Protein AF-A0A6N9R769-F1 (afdb_monomer_lite)

Radius of gyration: 27.47 Å; chains: 1; bounding box: 63×62×50 Å

Secondary structure (DSSP, 8-state):
------SHHHHHHHHHHHHHHHHHGGG----S-------------------EEEEEEEEEEETTTTEEEEEEEEEETTS-EEE--SGGGGGPPTT-EEE-

pLDDT: mean 70.73, std 16.98, range [41.31, 95.69]

Sequence (100 aa):
MIYAPTYAALRKMIVPVLAVLLAGLAIAPADAHNVVEAAGAVVSIAPVESTAGTVEELIVENRVTGTTTRHVGLRFADGSGVALRGADVGSLPSGAQVRV

Foldseek 3Di:
DDDDDDDPVVVVVVVVVVVVVVVVVVPPPPPPDPPPPPPDDPPPPDPPPFFKWFKAKDWDQDPVVRDIDIWIWTQGPVRDIDTDDDPCRVVDDHGDIDTD

Structure (mmCIF, N/CA/C/O backbone):
data_AF-A0A6N9R769-F1
#
_entry.id   AF-A0A6N9R769-F1
#
loop_
_atom_site.group_PDB
_atom_site.id
_atom_site.type_symbol
_atom_site.label_atom_id
_atom_site.label_alt_id
_atom_site.label_comp_id
_atom_site.label_asym_id
_atom_site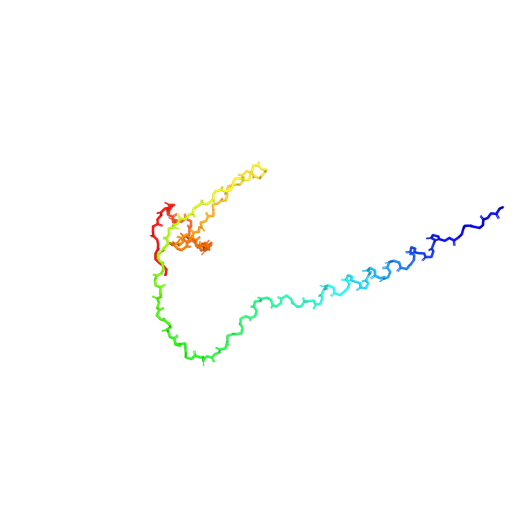.label_entity_id
_atom_site.label_seq_id
_atom_site.pdbx_PDB_ins_code
_atom_site.Cartn_x
_atom_site.Cartn_y
_atom_site.Cartn_z
_atom_site.occupancy
_atom_site.B_iso_or_equiv
_atom_site.auth_seq_id
_atom_site.auth_comp_id
_atom_site.auth_asym_id
_atom_site.auth_atom_id
_atom_site.pdbx_PDB_model_num
ATOM 1 N N . MET A 1 1 ? -46.413 52.492 12.730 1.00 41.31 1 MET A N 1
ATOM 2 C CA . MET A 1 1 ? -46.737 51.054 12.852 1.00 41.31 1 MET A CA 1
ATOM 3 C C . MET A 1 1 ? -46.441 50.420 11.497 1.00 41.31 1 MET A C 1
ATOM 5 O O . MET A 1 1 ? -47.251 50.546 10.592 1.00 41.31 1 MET A O 1
ATOM 9 N N . ILE A 1 2 ? -45.213 49.928 11.297 1.00 48.78 2 ILE A N 1
ATOM 10 C CA . ILE A 1 2 ? -44.701 49.484 9.987 1.00 48.78 2 ILE A CA 1
ATOM 11 C C . ILE A 1 2 ? -44.711 47.951 9.946 1.00 48.78 2 ILE A C 1
ATOM 13 O O . ILE A 1 2 ? -44.297 47.292 10.895 1.00 48.78 2 ILE A O 1
ATOM 17 N N . TYR A 1 3 ? -45.262 47.442 8.846 1.00 50.62 3 TYR A N 1
ATOM 18 C CA . TYR A 1 3 ? -45.517 46.052 8.471 1.00 50.62 3 TYR A CA 1
ATOM 19 C C . TYR A 1 3 ? -44.275 45.148 8.568 1.00 50.62 3 TYR A C 1
ATOM 21 O O . TYR A 1 3 ? -43.234 45.471 8.002 1.00 50.62 3 TYR A O 1
ATOM 29 N N . ALA A 1 4 ? -44.420 43.967 9.174 1.00 54.69 4 ALA A N 1
ATOM 30 C CA . ALA A 1 4 ? -43.466 42.867 9.035 1.00 54.69 4 ALA A CA 1
ATOM 31 C C . ALA A 1 4 ? -44.197 41.548 8.724 1.00 54.69 4 ALA A C 1
ATOM 33 O O . ALA A 1 4 ? -44.656 40.870 9.643 1.00 54.69 4 ALA A O 1
ATOM 34 N N . PRO A 1 5 ? -44.297 41.150 7.442 1.00 56.25 5 PRO A N 1
ATOM 35 C CA . PRO A 1 5 ? -44.605 39.770 7.102 1.00 56.25 5 PRO A CA 1
ATOM 36 C C . PRO A 1 5 ? -43.661 39.263 6.001 1.00 56.25 5 PRO A C 1
ATOM 38 O O . PRO A 1 5 ? -44.046 39.184 4.840 1.00 56.25 5 PRO A O 1
ATOM 41 N N . THR A 1 6 ? -42.414 38.914 6.333 1.00 56.91 6 THR A N 1
ATOM 42 C CA . THR A 1 6 ? -41.435 38.505 5.295 1.00 56.91 6 THR A CA 1
ATOM 43 C C . THR A 1 6 ? -40.512 37.345 5.673 1.00 56.91 6 THR A C 1
ATOM 45 O O . THR A 1 6 ? -39.514 37.122 5.002 1.00 56.91 6 THR A O 1
ATOM 48 N N . TYR A 1 7 ? -40.847 36.532 6.682 1.00 53.19 7 TYR A N 1
ATOM 49 C CA . TYR A 1 7 ? -40.030 35.349 7.031 1.00 53.19 7 TYR A CA 1
ATOM 50 C C . TYR A 1 7 ? -40.733 33.998 6.825 1.00 53.19 7 TYR A C 1
ATOM 52 O O . TYR A 1 7 ? -40.075 32.969 6.682 1.00 53.19 7 TYR A O 1
ATOM 60 N N . ALA A 1 8 ? -42.067 33.975 6.742 1.00 49.31 8 ALA A N 1
ATOM 61 C CA . ALA A 1 8 ? -42.825 32.728 6.594 1.00 49.31 8 ALA A CA 1
ATOM 62 C C . ALA A 1 8 ? -42.821 32.170 5.157 1.00 49.31 8 ALA A C 1
ATOM 64 O O . ALA A 1 8 ? -42.909 30.956 4.970 1.00 49.31 8 ALA A O 1
ATOM 65 N N . ALA A 1 9 ? -42.703 33.037 4.146 1.00 50.84 9 ALA A N 1
ATOM 66 C CA . ALA A 1 9 ? -42.690 32.634 2.739 1.00 50.84 9 ALA A CA 1
ATOM 67 C C . ALA A 1 9 ? -41.326 32.063 2.307 1.00 50.84 9 ALA A C 1
ATOM 69 O O . ALA A 1 9 ? -41.276 31.059 1.601 1.00 50.84 9 ALA A O 1
ATOM 70 N N . LEU A 1 10 ? -40.222 32.631 2.809 1.00 47.94 10 LEU A N 1
ATOM 71 C CA . LEU A 1 10 ? -38.861 32.225 2.440 1.00 47.94 10 LEU A CA 1
ATOM 72 C C . LEU A 1 10 ? -38.523 30.802 2.931 1.00 47.94 10 LEU A C 1
ATOM 74 O O . LEU A 1 10 ? -37.914 30.015 2.212 1.00 47.94 10 LEU A O 1
ATOM 78 N N . ARG A 1 11 ? -39.003 30.418 4.124 1.00 48.81 11 ARG A N 1
ATOM 79 C CA . ARG A 1 11 ? -38.791 29.079 4.709 1.00 48.81 11 ARG A CA 1
ATOM 80 C C . ARG A 1 11 ? -39.540 27.966 3.965 1.00 48.81 11 ARG A C 1
ATOM 82 O O . ARG A 1 11 ? -39.068 26.833 3.934 1.00 48.81 11 ARG A O 1
ATOM 89 N N . LYS A 1 12 ? -40.688 28.277 3.353 1.00 53.72 12 LYS A N 1
ATOM 90 C CA . LYS A 1 12 ? -41.507 27.302 2.610 1.00 53.72 12 LYS A CA 1
ATOM 91 C C . LYS A 1 12 ? -40.946 26.972 1.221 1.00 53.72 12 LYS A C 1
ATOM 93 O O . LYS A 1 12 ? -41.289 25.927 0.682 1.00 53.72 12 LYS A O 1
ATOM 98 N N . MET A 1 13 ? -40.062 27.812 0.675 1.00 54.62 13 MET A N 1
ATOM 99 C CA . MET A 1 13 ? -39.424 27.591 -0.633 1.00 54.62 13 MET A CA 1
ATOM 100 C C . MET 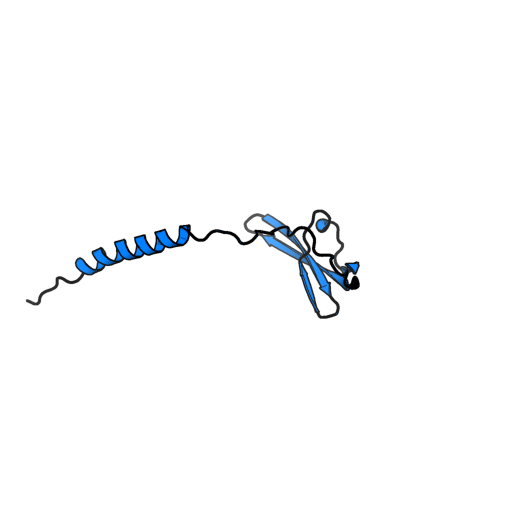A 1 13 ? -38.089 26.839 -0.567 1.00 54.62 13 MET A C 1
ATOM 102 O O . MET A 1 13 ? -37.699 26.223 -1.552 1.00 54.62 13 MET A O 1
ATOM 106 N N . ILE A 1 14 ? -37.397 26.846 0.576 1.00 57.62 14 ILE A N 1
ATOM 107 C CA . ILE A 1 14 ? -36.073 26.208 0.713 1.00 57.62 14 ILE A CA 1
ATOM 108 C C . ILE A 1 14 ? -36.186 24.676 0.802 1.00 57.62 14 ILE A C 1
ATOM 110 O O . ILE A 1 14 ? -35.348 23.952 0.268 1.00 57.62 14 ILE A O 1
ATOM 114 N N . VAL A 1 15 ? -37.252 24.173 1.431 1.00 59.06 15 VAL A N 1
ATOM 115 C CA . VAL A 1 15 ? -37.479 22.734 1.641 1.00 59.06 15 VAL A CA 1
ATOM 116 C C . VAL A 1 15 ? -37.652 21.939 0.333 1.00 59.06 15 VAL A C 1
ATOM 118 O O . VAL A 1 15 ? -36.979 20.917 0.195 1.00 59.06 15 VAL A O 1
ATOM 121 N N . PRO A 1 16 ? -38.475 22.359 -0.653 1.00 57.88 16 PRO A N 1
ATOM 122 C CA . PRO A 1 16 ? -38.622 21.583 -1.886 1.00 57.88 16 PRO A CA 1
ATOM 123 C C . PRO A 1 16 ? -37.359 21.608 -2.758 1.00 57.88 16 PRO A C 1
ATOM 125 O O . PRO A 1 16 ? -37.044 20.604 -3.389 1.00 57.88 16 PRO A O 1
ATOM 128 N N . VAL A 1 17 ? -36.600 22.711 -2.762 1.00 62.66 17 VAL A N 1
ATOM 129 C CA . VAL A 1 17 ? -35.362 22.828 -3.555 1.00 62.66 17 VAL A CA 1
ATOM 130 C C . VAL A 1 17 ? -34.284 21.877 -3.034 1.00 62.66 17 VAL A C 1
ATOM 132 O O . VAL A 1 17 ? -33.626 21.198 -3.819 1.00 62.66 17 VAL A O 1
ATOM 135 N N . LEU A 1 18 ? -34.147 21.766 -1.710 1.00 65.12 18 LEU A N 1
ATOM 136 C CA . LEU A 1 18 ? -33.206 20.831 -1.095 1.00 65.12 18 LEU A CA 1
ATOM 137 C C . LEU A 1 18 ? -33.606 19.366 -1.350 1.00 65.12 18 LEU A C 1
ATOM 139 O O . LEU A 1 18 ? -32.743 18.536 -1.624 1.00 65.12 18 LEU A O 1
ATOM 143 N N . ALA A 1 19 ? -34.906 19.052 -1.321 1.00 61.22 19 ALA A N 1
ATOM 144 C CA . ALA A 1 19 ? -35.404 17.703 -1.598 1.00 61.22 19 ALA A CA 1
ATOM 145 C C . ALA A 1 19 ? -35.140 17.259 -3.050 1.00 61.22 19 ALA A C 1
ATOM 147 O O . ALA A 1 19 ? -34.753 16.114 -3.280 1.00 61.22 19 ALA A O 1
ATOM 148 N N . VAL A 1 20 ? -35.283 18.169 -4.020 1.00 64.06 20 VAL A N 1
ATOM 149 C CA . VAL A 1 20 ? -34.965 17.895 -5.434 1.00 64.06 20 VAL A CA 1
ATOM 150 C C . VAL A 1 20 ? -33.460 17.687 -5.635 1.00 64.06 20 VAL A C 1
ATOM 152 O O . VAL A 1 20 ? -33.064 16.794 -6.381 1.00 64.06 20 VAL A O 1
ATOM 155 N N . LEU A 1 21 ? -32.615 18.449 -4.934 1.00 62.28 21 LEU A N 1
ATOM 156 C CA . LEU A 1 21 ? -31.160 18.304 -5.029 1.00 62.28 21 LEU A CA 1
ATOM 157 C C . LEU A 1 21 ? -30.667 16.965 -4.444 1.00 62.28 21 LEU A C 1
ATOM 159 O O . LEU A 1 21 ? -29.802 16.324 -5.038 1.00 62.28 21 LEU A O 1
ATOM 163 N N . LEU A 1 22 ? -31.236 16.507 -3.318 1.00 60.50 22 LEU A N 1
ATOM 164 C CA . LEU A 1 22 ? -30.877 15.210 -2.725 1.00 60.50 22 LEU A CA 1
ATOM 165 C C . LEU A 1 22 ? -31.329 14.017 -3.579 1.00 60.50 22 LEU A C 1
ATOM 167 O O . LEU A 1 22 ? -30.618 13.016 -3.638 1.00 60.50 22 LEU A O 1
ATOM 171 N N . ALA A 1 23 ? -32.473 14.113 -4.260 1.00 60.94 23 ALA A N 1
ATOM 172 C CA . ALA A 1 23 ? -32.964 13.030 -5.114 1.00 60.94 23 ALA A CA 1
ATOM 173 C C . ALA A 1 23 ? -32.079 12.797 -6.357 1.00 60.94 23 ALA A C 1
ATOM 175 O O . ALA A 1 23 ? -32.025 11.681 -6.869 1.00 60.94 23 ALA A O 1
ATOM 176 N N . GLY A 1 24 ? -31.352 13.821 -6.822 1.00 58.69 24 GLY A N 1
ATOM 177 C CA . GLY A 1 24 ? -30.458 13.718 -7.981 1.00 58.69 24 GLY A CA 1
ATOM 178 C C . GLY A 1 24 ? -29.129 13.001 -7.709 1.00 58.69 24 GLY A C 1
ATOM 179 O O . GLY A 1 24 ? -28.545 12.442 -8.635 1.00 58.69 24 GLY A O 1
ATOM 180 N N . LEU A 1 25 ? -28.653 12.963 -6.458 1.00 59.16 25 LEU A N 1
ATOM 181 C CA . LEU A 1 25 ? -27.362 12.342 -6.118 1.00 59.16 25 LEU A CA 1
ATOM 182 C C . LEU A 1 25 ? -27.392 10.803 -6.118 1.00 59.16 25 LEU A C 1
ATOM 184 O O . LEU A 1 25 ? -26.335 10.179 -6.142 1.00 59.16 25 LEU A O 1
ATOM 188 N N . ALA A 1 26 ? -28.576 10.185 -6.107 1.00 58.28 26 ALA A N 1
ATOM 189 C CA . ALA A 1 26 ? -28.725 8.729 -6.035 1.00 58.28 26 ALA A CA 1
ATOM 190 C C . ALA A 1 26 ? -28.671 8.018 -7.402 1.00 58.28 26 ALA A C 1
ATOM 192 O O . ALA A 1 26 ? -28.733 6.793 -7.446 1.00 58.28 26 ALA A O 1
ATOM 193 N N . ILE A 1 27 ? -28.580 8.762 -8.513 1.00 59.56 27 ILE A N 1
ATOM 194 C CA . ILE A 1 27 ? -28.682 8.200 -9.874 1.00 59.56 27 ILE A CA 1
ATOM 195 C C . ILE A 1 27 ? -27.314 8.133 -10.571 1.00 59.56 27 ILE A C 1
ATOM 197 O O . ILE A 1 27 ? -27.224 7.645 -11.691 1.00 59.56 27 ILE A O 1
ATOM 201 N N . ALA A 1 28 ? -26.224 8.569 -9.932 1.00 58.56 28 ALA A N 1
ATOM 202 C CA . ALA A 1 28 ? -24.897 8.337 -10.493 1.00 58.56 28 ALA A CA 1
ATOM 203 C C . ALA A 1 28 ? -24.597 6.826 -10.441 1.00 58.56 28 ALA A C 1
ATOM 205 O O . ALA A 1 28 ? -24.464 6.283 -9.339 1.00 58.56 28 ALA A O 1
ATOM 206 N N . PRO A 1 29 ? -24.494 6.121 -11.587 1.00 61.56 29 PRO A N 1
ATOM 207 C CA . PRO A 1 29 ? -24.016 4.754 -11.561 1.00 61.56 29 PRO A CA 1
ATOM 208 C C . PRO A 1 29 ? -22.571 4.814 -11.069 1.00 61.56 29 PRO A C 1
ATOM 210 O O . PRO A 1 29 ? -21.735 5.518 -11.635 1.00 61.56 29 PRO A O 1
ATOM 213 N N . ALA A 1 30 ? -22.284 4.110 -9.978 1.00 56.09 30 ALA A N 1
ATOM 214 C CA . ALA A 1 30 ? -20.936 3.927 -9.460 1.00 56.09 30 ALA A CA 1
ATOM 215 C C . ALA A 1 30 ? -20.149 2.979 -10.384 1.00 56.09 30 ALA A C 1
ATOM 217 O O . ALA A 1 30 ? -19.684 1.929 -9.956 1.00 56.09 30 ALA A O 1
ATOM 218 N N . ASP A 1 31 ? -20.031 3.322 -11.666 1.00 56.47 31 ASP A N 1
ATOM 219 C CA . ASP A 1 31 ? -19.378 2.490 -12.676 1.00 56.47 31 ASP A CA 1
ATOM 220 C C . ASP A 1 31 ? -17.910 2.899 -12.840 1.00 56.47 31 ASP A C 1
ATOM 222 O O . ASP A 1 31 ? -17.432 3.261 -13.910 1.00 56.47 31 ASP A O 1
ATOM 226 N N . ALA A 1 32 ? -17.186 2.908 -11.718 1.00 53.53 32 ALA A N 1
ATOM 227 C CA . ALA A 1 32 ? -15.765 3.251 -11.682 1.00 53.53 32 ALA A CA 1
ATOM 228 C C . ALA A 1 32 ? -14.847 2.062 -12.033 1.00 53.53 32 ALA A C 1
ATOM 230 O O . ALA A 1 32 ? -13.636 2.243 -12.109 1.00 53.53 32 ALA A O 1
ATOM 231 N N . HIS A 1 33 ? -15.390 0.851 -12.224 1.00 47.03 33 HIS A N 1
ATOM 232 C CA . HIS A 1 33 ? -14.586 -0.364 -12.420 1.00 47.03 33 HIS A CA 1
ATOM 233 C C . HIS A 1 33 ? -15.194 -1.353 -13.427 1.00 47.03 33 HIS A C 1
ATOM 235 O O . HIS A 1 33 ? -14.995 -2.560 -13.288 1.00 47.03 33 HIS A O 1
ATOM 241 N N . ASN A 1 34 ? -15.910 -0.880 -14.451 1.00 41.88 34 ASN A N 1
ATOM 242 C CA . ASN A 1 34 ? -16.283 -1.753 -15.564 1.00 41.88 34 ASN A CA 1
ATOM 243 C C . ASN A 1 34 ? -15.054 -1.991 -16.450 1.00 41.88 34 ASN A C 1
ATOM 245 O O . ASN A 1 34 ? -14.815 -1.298 -17.440 1.00 41.88 34 ASN A O 1
ATOM 249 N N . VAL A 1 35 ? -14.221 -2.950 -16.051 1.00 51.47 35 VAL A N 1
ATOM 250 C CA . VAL A 1 35 ? -13.214 -3.526 -16.937 1.00 51.47 35 VAL A CA 1
ATOM 251 C C . VAL A 1 35 ? -13.986 -4.340 -17.967 1.00 51.47 35 VAL A C 1
ATOM 253 O O . VAL A 1 35 ? -14.309 -5.504 -17.755 1.00 51.47 35 VAL A O 1
ATOM 256 N N . VAL A 1 36 ? -14.336 -3.693 -19.077 1.00 50.59 36 VAL A N 1
ATOM 257 C CA . VAL A 1 36 ? -14.750 -4.393 -20.289 1.00 50.59 36 VAL A CA 1
ATOM 258 C C . VAL A 1 36 ? -13.553 -5.242 -20.709 1.00 50.59 36 VAL A C 1
ATOM 260 O O . VAL A 1 36 ? -12.570 -4.715 -21.231 1.00 50.59 36 VAL A O 1
ATOM 263 N N . GLU A 1 37 ? -13.611 -6.550 -20.450 1.00 51.66 37 GLU A N 1
ATOM 264 C CA . GLU A 1 37 ? -12.722 -7.520 -21.087 1.00 51.66 37 GLU A CA 1
ATOM 265 C C . GLU A 1 37 ? -13.016 -7.503 -22.591 1.00 51.66 37 GLU A C 1
ATOM 267 O O . GLU A 1 37 ? -13.850 -8.241 -23.116 1.00 51.66 37 GLU A O 1
ATOM 272 N N . ALA A 1 38 ? -12.344 -6.598 -23.299 1.00 51.22 38 ALA A N 1
ATOM 273 C CA . ALA A 1 38 ? -12.255 -6.645 -24.742 1.00 51.22 38 ALA A CA 1
ATOM 274 C C . ALA A 1 38 ? -11.433 -7.886 -25.106 1.00 51.22 38 ALA A C 1
ATOM 276 O O . ALA A 1 38 ? -10.204 -7.897 -25.018 1.00 51.22 38 ALA A O 1
ATOM 277 N N . ALA A 1 39 ? -12.131 -8.953 -25.485 1.00 53.56 39 ALA A N 1
ATOM 278 C CA . ALA A 1 39 ? -11.516 -10.145 -26.033 1.00 53.56 39 ALA A CA 1
ATOM 279 C C . ALA A 1 39 ? -10.684 -9.782 -27.277 1.00 53.56 39 ALA A C 1
ATOM 281 O O . ALA A 1 39 ? -11.216 -9.319 -28.284 1.00 53.56 39 ALA A O 1
ATOM 282 N N . GLY A 1 40 ? -9.376 -10.043 -27.203 1.00 53.62 40 GLY A N 1
ATOM 283 C CA . GLY A 1 40 ? -8.529 -10.264 -28.373 1.00 53.62 40 GLY A CA 1
ATOM 284 C C . GLY A 1 40 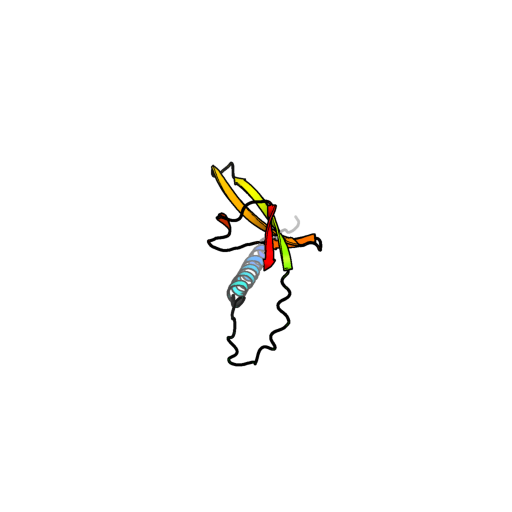? -7.975 -9.024 -29.075 1.00 53.62 40 GLY A C 1
ATOM 285 O O . GLY A 1 40 ? -8.161 -8.875 -30.278 1.00 53.62 40 GLY A O 1
ATOM 286 N N . ALA A 1 41 ? -7.199 -8.195 -28.376 1.00 50.50 41 ALA A N 1
ATOM 287 C CA . ALA A 1 41 ? -6.143 -7.423 -29.029 1.00 50.50 41 ALA A CA 1
ATOM 288 C C . ALA A 1 41 ? -4.807 -8.131 -28.777 1.00 50.50 41 ALA A C 1
ATOM 290 O O . ALA A 1 41 ? -4.453 -8.398 -27.629 1.00 50.50 41 ALA A O 1
ATOM 291 N N . VAL A 1 42 ? -4.073 -8.466 -29.841 1.00 51.22 42 VAL A N 1
ATOM 292 C CA . VAL A 1 42 ? -2.696 -8.964 -29.730 1.00 51.22 42 VAL A CA 1
ATOM 293 C C . VAL A 1 42 ? -1.877 -7.860 -29.071 1.00 51.22 42 VAL A C 1
ATOM 295 O O . VAL A 1 42 ? -1.556 -6.850 -29.696 1.00 51.22 42 VAL A O 1
ATOM 298 N N . VAL A 1 43 ? -1.597 -8.029 -27.780 1.00 51.34 43 VAL A N 1
ATOM 299 C CA . VAL A 1 43 ? -0.755 -7.114 -27.019 1.00 51.34 43 VAL A CA 1
ATOM 300 C C . VAL A 1 43 ? 0.651 -7.261 -27.578 1.00 51.34 43 VAL A C 1
ATOM 302 O O . VAL A 1 43 ? 1.309 -8.281 -27.381 1.00 51.34 43 VAL A O 1
ATOM 305 N N . SER A 1 44 ? 1.103 -6.245 -28.312 1.00 51.47 44 SER A N 1
ATOM 306 C CA . SER A 1 44 ? 2.527 -6.025 -28.530 1.00 51.47 44 SER A CA 1
ATOM 307 C C . SER A 1 44 ? 3.167 -5.978 -27.150 1.00 51.47 44 SER A C 1
ATOM 309 O O . SER A 1 44 ? 2.942 -5.027 -26.402 1.00 51.47 44 SER A O 1
ATOM 311 N N . ILE A 1 45 ? 3.894 -7.034 -26.791 1.00 53.16 45 ILE A N 1
ATOM 312 C CA . ILE A 1 45 ? 4.603 -7.121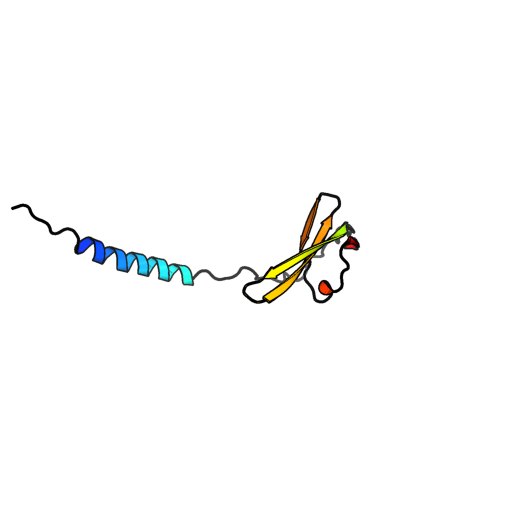 -25.521 1.00 53.16 45 ILE A CA 1
ATOM 313 C C . ILE A 1 45 ? 5.700 -6.064 -25.612 1.00 53.16 45 ILE A C 1
ATOM 315 O O . ILE A 1 45 ? 6.729 -6.272 -26.256 1.00 53.16 45 ILE A O 1
ATOM 319 N N . ALA A 1 46 ? 5.428 -4.882 -25.059 1.00 56.38 46 ALA A N 1
ATOM 320 C CA . ALA A 1 46 ? 6.455 -3.882 -24.842 1.00 56.38 46 ALA A CA 1
ATOM 321 C C . ALA A 1 46 ? 7.602 -4.550 -24.063 1.00 56.38 46 ALA A C 1
ATOM 323 O O . ALA A 1 46 ? 7.337 -5.468 -23.276 1.00 56.38 46 ALA A O 1
ATOM 324 N N . PRO A 1 47 ? 8.863 -4.146 -24.284 1.00 49.88 47 PRO A N 1
ATOM 325 C CA . PRO A 1 47 ? 9.970 -4.638 -23.479 1.00 49.88 47 PRO A CA 1
ATOM 326 C C . PRO A 1 47 ? 9.588 -4.544 -22.001 1.00 49.88 47 PRO A C 1
ATOM 328 O O . PRO A 1 47 ? 9.136 -3.493 -21.551 1.00 49.88 47 PRO A O 1
ATOM 331 N N . VAL A 1 48 ? 9.705 -5.654 -21.269 1.00 53.44 48 VAL A N 1
ATOM 332 C CA . VAL A 1 48 ? 9.502 -5.653 -19.820 1.00 53.44 48 VAL A CA 1
ATOM 333 C C . VAL A 1 48 ? 10.639 -4.822 -19.238 1.00 53.44 48 VAL A C 1
ATOM 335 O O . VAL A 1 48 ? 11.760 -5.306 -19.070 1.00 53.44 48 VAL A O 1
ATOM 338 N N . GLU A 1 49 ? 10.377 -3.537 -19.023 1.00 56.62 49 GLU A N 1
ATOM 339 C CA . GLU A 1 49 ? 11.296 -2.631 -18.352 1.00 56.62 49 GLU A CA 1
ATOM 340 C C . GLU A 1 49 ? 11.334 -3.022 -16.877 1.00 56.62 49 GLU A C 1
ATOM 342 O O . GLU A 1 49 ? 10.558 -2.535 -16.060 1.00 56.62 49 GLU A O 1
ATOM 347 N N . SER A 1 50 ? 12.233 -3.957 -16.556 1.00 59.88 50 SER A N 1
ATOM 348 C CA . SER A 1 50 ? 12.537 -4.340 -15.180 1.00 59.88 50 SER A CA 1
ATOM 349 C C . SER A 1 50 ? 12.979 -3.091 -14.427 1.00 59.88 50 SER A C 1
ATOM 351 O O . SER A 1 50 ? 14.127 -2.653 -14.563 1.00 59.88 50 SER A O 1
ATOM 353 N N . TH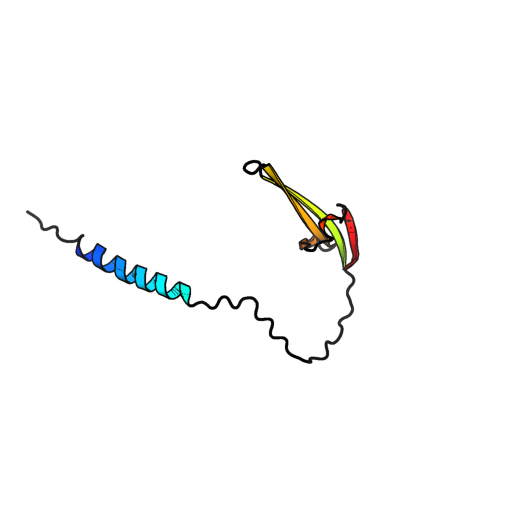R A 1 51 ? 12.100 -2.549 -13.596 1.00 67.06 51 THR A N 1
ATOM 354 C CA . THR A 1 51 ? 12.393 -1.337 -12.838 1.00 67.06 51 THR A CA 1
ATOM 355 C C . THR A 1 51 ? 12.861 -1.744 -11.450 1.00 67.06 51 THR A C 1
ATOM 357 O O . THR A 1 51 ? 12.162 -2.423 -10.698 1.00 67.06 51 THR A O 1
ATOM 360 N N . ALA A 1 52 ? 14.096 -1.370 -11.114 1.00 78.62 52 ALA A N 1
ATOM 361 C CA . ALA A 1 52 ? 14.645 -1.605 -9.786 1.00 78.62 52 ALA A CA 1
ATOM 362 C C . ALA A 1 52 ? 14.160 -0.514 -8.822 1.00 78.62 52 ALA A C 1
ATOM 364 O O . ALA A 1 52 ? 14.279 0.678 -9.112 1.00 78.62 52 ALA A O 1
ATOM 365 N N . GLY A 1 53 ? 13.647 -0.929 -7.667 1.00 85.62 53 GLY A N 1
ATOM 366 C CA . GLY A 1 53 ? 13.214 -0.037 -6.597 1.00 85.62 53 GLY A CA 1
ATOM 367 C C . GLY A 1 53 ? 13.661 -0.529 -5.224 1.00 85.62 53 GLY A C 1
ATOM 368 O O . GLY A 1 53 ? 13.957 -1.709 -5.028 1.00 85.62 53 GLY A O 1
ATOM 369 N N . THR A 1 54 ? 13.709 0.390 -4.268 1.00 89.25 54 THR A N 1
ATOM 370 C CA . THR A 1 54 ? 13.972 0.112 -2.854 1.00 89.25 54 THR A CA 1
ATOM 371 C C . THR A 1 54 ? 12.653 0.090 -2.097 1.00 89.25 54 THR A C 1
ATOM 373 O O . THR A 1 54 ? 11.809 0.963 -2.290 1.00 89.25 54 THR A O 1
ATOM 376 N N . VAL A 1 55 ? 12.470 -0.887 -1.217 1.00 90.19 55 VAL A N 1
ATOM 377 C CA . VAL A 1 55 ? 11.294 -0.966 -0.349 1.00 90.19 55 VAL A CA 1
ATOM 378 C C . VAL A 1 55 ? 11.360 0.120 0.731 1.00 90.19 55 VAL A C 1
ATOM 380 O O . VAL A 1 55 ? 12.287 0.135 1.539 1.00 90.19 55 VAL A O 1
ATOM 383 N N . GLU A 1 56 ? 10.361 1.000 0.773 1.00 90.06 56 GLU A N 1
ATOM 384 C CA . GLU A 1 56 ? 10.125 1.961 1.856 1.00 90.06 56 GLU A CA 1
ATOM 385 C C . GLU A 1 56 ? 8.965 1.485 2.744 1.00 90.06 56 GLU A C 1
ATOM 387 O O . GLU A 1 56 ? 7.979 0.914 2.272 1.00 90.06 56 GLU A O 1
ATOM 392 N N . GLU A 1 57 ? 9.075 1.739 4.046 1.00 91.12 57 GLU A N 1
ATOM 393 C CA . GLU A 1 57 ? 8.094 1.337 5.053 1.00 91.12 57 GLU A CA 1
ATOM 394 C C . GLU A 1 57 ? 7.547 2.557 5.800 1.00 91.12 57 GLU A C 1
ATOM 396 O O . GLU A 1 57 ? 8.293 3.452 6.197 1.00 91.12 57 GLU A O 1
ATOM 401 N N . LEU A 1 58 ? 6.235 2.556 6.037 1.00 87.69 58 LEU A N 1
ATOM 402 C CA . LEU A 1 58 ? 5.537 3.517 6.879 1.00 87.69 58 LEU A CA 1
ATOM 403 C C . LEU A 1 58 ? 4.719 2.769 7.937 1.00 87.69 58 LEU A C 1
ATOM 405 O O . LEU A 1 58 ? 3.781 2.041 7.614 1.00 87.69 58 LEU A O 1
ATOM 409 N N . ILE A 1 59 ? 5.045 2.991 9.208 1.00 91.44 59 ILE A N 1
ATOM 410 C CA . ILE A 1 59 ? 4.288 2.456 10.343 1.00 91.44 59 ILE A CA 1
ATOM 411 C C . ILE A 1 59 ? 3.392 3.560 10.903 1.00 91.44 59 ILE A C 1
ATOM 413 O O . ILE A 1 59 ? 3.869 4.623 11.294 1.00 91.44 59 ILE A O 1
ATOM 417 N N . VAL A 1 60 ? 2.087 3.297 10.948 1.00 91.62 60 VAL A N 1
ATOM 418 C CA . VAL A 1 60 ? 1.074 4.205 11.494 1.00 91.62 60 VAL A CA 1
ATOM 419 C C . VAL A 1 60 ? 0.519 3.609 12.779 1.00 91.62 60 VAL A C 1
ATOM 421 O O . VAL A 1 60 ? -0.149 2.576 12.762 1.00 91.62 60 VAL A O 1
ATOM 424 N N . GLU A 1 61 ? 0.779 4.280 13.896 1.00 95.44 61 GLU A N 1
ATOM 425 C CA . GLU A 1 61 ? 0.211 3.943 15.200 1.00 95.44 61 GLU A CA 1
ATOM 426 C C . GLU A 1 61 ? -1.052 4.781 15.451 1.00 95.44 61 GLU A C 1
ATOM 428 O O . GLU A 1 61 ? -0.996 6.007 15.563 1.00 95.44 61 GLU A O 1
ATOM 433 N N . ASN A 1 62 ? -2.203 4.123 15.576 1.00 92.06 62 ASN A N 1
ATOM 434 C CA . ASN A 1 62 ? -3.435 4.745 16.039 1.00 92.06 62 ASN A CA 1
ATOM 435 C C . ASN A 1 62 ? -3.566 4.550 17.551 1.00 92.06 62 ASN A C 1
ATOM 437 O O . ASN A 1 62 ? -3.993 3.499 18.024 1.00 92.06 62 ASN A O 1
ATOM 441 N N . ARG A 1 63 ? -3.253 5.597 18.316 1.00 93.50 63 ARG A N 1
ATOM 442 C CA . ARG A 1 63 ? -3.332 5.570 19.786 1.00 93.50 63 ARG A CA 1
ATOM 443 C C . ARG A 1 63 ? -4.755 5.592 20.344 1.00 93.50 63 ARG A C 1
ATOM 445 O O . ARG A 1 63 ? -4.940 5.264 21.508 1.00 93.50 63 ARG A O 1
ATOM 452 N N . VAL A 1 64 ? -5.750 5.963 19.538 1.00 95.69 64 VAL A N 1
ATOM 453 C CA . VAL A 1 64 ? -7.164 5.956 19.949 1.00 95.69 64 VAL A CA 1
ATOM 454 C C . VAL A 1 64 ? -7.714 4.531 19.928 1.00 95.69 64 VAL A C 1
ATOM 456 O O . VAL A 1 64 ? -8.419 4.135 20.849 1.00 95.69 64 VAL A O 1
ATOM 459 N N . THR A 1 65 ? -7.371 3.748 18.903 1.00 95.62 65 THR A N 1
ATOM 460 C CA . THR A 1 65 ? -7.815 2.348 18.769 1.00 95.62 65 THR A CA 1
ATOM 461 C C . THR A 1 65 ? -6.762 1.326 19.204 1.00 95.62 65 THR A C 1
ATOM 463 O O . THR A 1 65 ? -7.029 0.128 19.168 1.00 95.62 65 THR A O 1
ATOM 466 N N . GLY A 1 66 ? -5.554 1.767 19.566 1.00 93.00 66 GLY A N 1
ATOM 467 C CA . GLY A 1 66 ? -4.408 0.901 19.875 1.00 93.00 66 GLY A CA 1
ATOM 468 C C . GLY A 1 66 ? -3.908 0.079 18.681 1.00 93.00 66 GLY A C 1
ATOM 469 O O . GLY A 1 66 ? -3.232 -0.928 18.864 1.00 93.00 66 GLY A O 1
ATOM 470 N N . THR A 1 67 ? -4.287 0.450 17.457 1.00 94.88 67 THR A N 1
ATOM 471 C CA . THR A 1 67 ? -3.983 -0.322 16.245 1.00 94.88 67 THR A CA 1
ATOM 472 C C . THR A 1 67 ? -2.717 0.191 15.579 1.00 94.88 67 THR A C 1
ATOM 474 O O . THR A 1 67 ? -2.605 1.384 15.314 1.00 94.88 67 THR A O 1
ATOM 477 N N . THR A 1 68 ? -1.813 -0.713 15.212 1.00 93.56 68 THR A N 1
ATOM 478 C CA . THR A 1 68 ? -0.637 -0.394 14.394 1.00 93.56 68 THR A CA 1
ATOM 479 C C . THR A 1 68 ? -0.829 -0.945 12.988 1.00 93.56 68 THR A C 1
ATOM 481 O O . THR A 1 68 ? -1.072 -2.137 12.818 1.00 93.56 68 THR A O 1
ATOM 484 N N . THR A 1 69 ? -0.712 -0.083 11.978 1.00 91.25 69 THR A N 1
ATOM 485 C CA . THR A 1 69 ? -0.782 -0.471 10.564 1.00 91.25 69 THR A CA 1
ATOM 486 C C . THR A 1 69 ? 0.577 -0.281 9.911 1.00 91.25 69 THR A C 1
ATOM 488 O O . THR A 1 69 ? 1.209 0.762 10.067 1.00 91.25 69 THR A O 1
ATOM 491 N N . ARG A 1 70 ? 1.025 -1.292 9.171 1.00 89.69 70 ARG A N 1
ATOM 492 C CA . ARG A 1 70 ? 2.266 -1.263 8.397 1.00 89.69 70 ARG A CA 1
ATOM 493 C C . ARG A 1 70 ? 1.925 -1.089 6.922 1.00 89.69 70 ARG A C 1
ATOM 495 O O . ARG A 1 70 ? 1.206 -1.908 6.354 1.00 89.69 70 ARG A O 1
ATOM 502 N N . HIS A 1 71 ? 2.459 -0.043 6.311 1.00 89.38 71 HIS A N 1
ATOM 503 C CA . HIS A 1 71 ? 2.362 0.227 4.884 1.00 89.38 71 HIS A CA 1
ATOM 504 C C . HIS A 1 71 ? 3.738 0.078 4.247 1.00 89.38 71 HIS A C 1
ATOM 506 O O . HIS A 1 71 ? 4.747 0.464 4.833 1.00 89.38 71 HIS A O 1
ATOM 512 N N . VAL A 1 72 ? 3.770 -0.479 3.042 1.00 91.00 72 VAL A N 1
ATOM 513 C CA . VAL A 1 72 ? 5.004 -0.729 2.299 1.00 91.00 72 VAL A CA 1
ATOM 514 C C . VAL A 1 72 ? 4.839 -0.168 0.890 1.00 91.00 72 VAL A C 1
ATOM 516 O O . VAL A 1 72 ? 3.777 -0.308 0.279 1.00 91.00 72 VAL A O 1
ATOM 519 N N . GLY A 1 73 ? 5.878 0.478 0.375 1.00 89.88 73 GLY A N 1
ATOM 520 C CA . GLY A 1 73 ? 5.942 0.991 -0.990 1.00 89.88 73 GLY A CA 1
ATOM 521 C C . GLY A 1 73 ? 7.293 0.706 -1.635 1.00 89.88 73 GLY A C 1
ATOM 522 O O . GLY A 1 73 ? 8.241 0.319 -0.959 1.00 89.88 73 GLY A O 1
ATOM 523 N N . LEU A 1 74 ? 7.379 0.897 -2.948 1.00 90.81 74 LEU A N 1
ATOM 524 C CA . LEU A 1 74 ? 8.640 0.947 -3.682 1.00 90.81 74 LEU A CA 1
ATOM 525 C C . LEU A 1 74 ? 8.978 2.397 -3.992 1.00 90.81 74 LEU A C 1
ATOM 527 O O . LEU A 1 74 ? 8.126 3.129 -4.493 1.00 90.81 74 LEU A O 1
ATOM 531 N N . ARG A 1 75 ? 10.224 2.779 -3.730 1.00 89.56 75 ARG A N 1
ATOM 532 C CA . ARG A 1 75 ? 10.851 4.001 -4.224 1.00 89.56 75 ARG A CA 1
ATOM 533 C C . ARG A 1 75 ? 11.769 3.641 -5.380 1.00 89.56 75 ARG A C 1
ATOM 535 O O . ARG A 1 75 ? 12.669 2.817 -5.226 1.00 89.56 75 ARG A O 1
ATOM 542 N N . PHE A 1 76 ? 11.570 4.282 -6.518 1.00 88.88 76 PHE A N 1
ATOM 543 C CA . PHE A 1 76 ? 12.406 4.094 -7.696 1.00 88.88 76 PHE A CA 1
ATOM 544 C C . PHE A 1 76 ? 13.558 5.103 -7.732 1.00 88.88 76 PHE A C 1
ATOM 546 O O . PHE A 1 76 ? 13.561 6.107 -7.016 1.00 88.88 76 PHE A O 1
ATOM 553 N N . ALA A 1 77 ? 14.562 4.831 -8.569 1.00 85.06 77 ALA A N 1
ATOM 554 C CA . ALA A 1 77 ? 15.749 5.682 -8.697 1.00 85.06 77 ALA A CA 1
ATOM 555 C C . ALA A 1 77 ? 15.441 7.086 -9.252 1.00 85.06 77 ALA A C 1
ATOM 557 O O . ALA A 1 77 ? 16.197 8.022 -9.004 1.00 85.06 77 ALA A O 1
ATOM 558 N N . ASP A 1 78 ? 14.326 7.242 -9.968 1.00 83.75 78 ASP A N 1
ATOM 559 C CA . ASP A 1 78 ? 13.826 8.530 -10.464 1.00 83.75 78 ASP A CA 1
ATOM 560 C C . ASP A 1 78 ? 13.110 9.363 -9.378 1.00 83.75 78 ASP A C 1
ATOM 562 O O . ASP A 1 78 ? 12.658 10.478 -9.637 1.00 83.75 78 ASP A O 1
ATOM 566 N N . GLY A 1 79 ? 13.009 8.836 -8.152 1.00 83.81 79 GLY A N 1
ATOM 567 C CA . GLY A 1 79 ? 12.337 9.471 -7.021 1.00 83.81 79 GLY A CA 1
ATOM 568 C C . GLY A 1 79 ? 10.828 9.221 -6.960 1.00 83.81 79 GLY A C 1
ATOM 569 O O . GLY A 1 79 ? 10.207 9.549 -5.941 1.00 83.81 79 GLY A O 1
ATOM 570 N N . SER A 1 80 ? 10.235 8.611 -7.990 1.00 87.19 80 SER A N 1
ATOM 571 C CA . SER A 1 80 ? 8.834 8.196 -7.975 1.00 87.19 80 SER A CA 1
ATOM 572 C C . SER A 1 80 ? 8.614 7.040 -6.993 1.00 87.19 80 SER A C 1
ATOM 574 O O . SER A 1 80 ? 9.559 6.382 -6.540 1.00 87.19 80 SER A O 1
ATOM 576 N N . GLY A 1 81 ? 7.359 6.810 -6.607 1.00 88.00 81 GLY A N 1
ATOM 577 C CA . GLY A 1 81 ? 7.033 5.723 -5.696 1.00 88.00 81 GLY A CA 1
ATOM 578 C C . GLY A 1 81 ? 5.653 5.132 -5.925 1.00 88.00 81 GLY A C 1
ATOM 579 O O . GLY A 1 81 ? 4.734 5.813 -6.379 1.00 88.00 81 GLY A O 1
ATOM 580 N N . VAL A 1 82 ? 5.521 3.847 -5.602 1.00 87.56 82 VAL A N 1
ATOM 581 C CA . VAL A 1 82 ? 4.290 3.065 -5.768 1.00 87.56 82 VAL A CA 1
ATOM 582 C C . VAL A 1 82 ? 3.982 2.326 -4.472 1.00 87.56 82 VAL A C 1
ATOM 584 O O . VAL A 1 82 ? 4.837 1.643 -3.913 1.00 87.56 82 VAL A O 1
ATOM 587 N N . ALA A 1 83 ? 2.747 2.451 -3.987 1.00 89.25 83 ALA A N 1
ATOM 588 C CA . ALA A 1 83 ? 2.284 1.699 -2.827 1.00 89.25 83 ALA A CA 1
ATOM 589 C C . ALA A 1 83 ? 2.094 0.222 -3.194 1.00 89.25 83 ALA A C 1
ATOM 591 O O . ALA A 1 83 ? 1.398 -0.097 -4.160 1.00 89.25 83 ALA A O 1
ATOM 592 N N . LEU A 1 84 ? 2.667 -0.678 -2.396 1.00 87.12 84 LEU A N 1
ATOM 593 C CA . LEU A 1 84 ? 2.518 -2.112 -2.597 1.00 87.12 84 LEU A CA 1
ATOM 594 C C . LEU A 1 84 ? 1.266 -2.632 -1.892 1.00 87.12 84 LEU A C 1
ATOM 596 O O . LEU A 1 84 ? 0.925 -2.226 -0.780 1.00 87.12 84 LEU A O 1
ATOM 600 N N . ARG A 1 85 ? 0.578 -3.563 -2.554 1.00 85.19 85 ARG A N 1
ATOM 601 C CA . ARG A 1 85 ? -0.584 -4.282 -2.022 1.00 85.19 85 ARG A CA 1
ATOM 602 C C . ARG A 1 85 ? -0.455 -5.755 -2.391 1.00 85.19 85 ARG A C 1
ATOM 604 O O . ARG A 1 85 ? -0.043 -6.069 -3.500 1.00 85.19 85 ARG A O 1
ATOM 611 N N . GLY A 1 86 ? -0.805 -6.645 -1.471 1.00 82.25 86 GLY A N 1
ATOM 612 C CA . GLY A 1 86 ? -0.725 -8.091 -1.681 1.00 82.25 86 GLY A CA 1
ATOM 613 C C . GLY A 1 86 ? -0.446 -8.839 -0.384 1.00 82.25 86 GLY A C 1
ATOM 614 O O . GLY A 1 86 ? 0.016 -8.242 0.588 1.00 82.25 86 GLY A O 1
ATOM 615 N N . ALA A 1 87 ? -0.734 -10.141 -0.373 1.00 77.31 87 ALA A N 1
ATOM 616 C CA . ALA A 1 87 ? -0.555 -10.989 0.805 1.00 77.31 87 ALA A CA 1
ATOM 617 C C . ALA A 1 87 ? 0.913 -11.035 1.270 1.00 77.31 87 ALA A C 1
ATOM 619 O O . ALA A 1 87 ? 1.187 -10.964 2.466 1.00 77.31 87 ALA A O 1
ATOM 620 N N . ASP A 1 88 ? 1.853 -11.045 0.324 1.00 81.00 88 ASP A N 1
ATOM 621 C CA . ASP A 1 88 ? 3.281 -11.206 0.618 1.00 81.00 88 ASP A CA 1
ATOM 622 C C . ASP A 1 88 ? 3.998 -9.888 0.938 1.00 81.00 88 ASP A C 1
ATOM 624 O O . ASP A 1 88 ? 5.131 -9.894 1.418 1.00 81.00 88 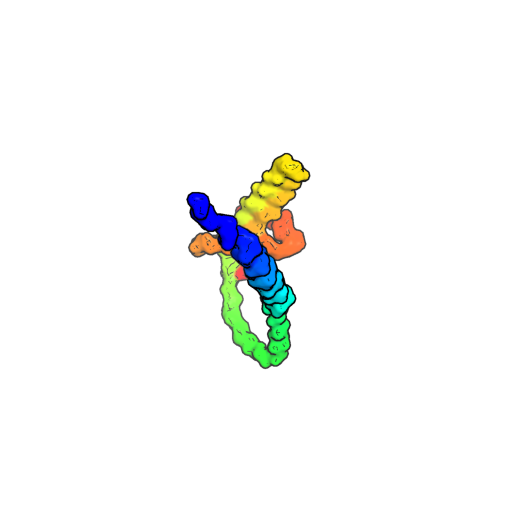ASP A O 1
ATOM 628 N N . VAL A 1 89 ? 3.338 -8.741 0.746 1.00 83.25 89 VAL A N 1
ATOM 629 C CA . VAL A 1 89 ? 3.927 -7.413 0.999 1.00 83.25 89 VAL A CA 1
ATOM 630 C C . VAL A 1 89 ? 4.329 -7.248 2.468 1.00 83.25 89 VAL A C 1
ATOM 632 O O . VAL A 1 89 ? 5.333 -6.609 2.783 1.00 83.25 89 VAL A O 1
ATOM 635 N N . GLY A 1 90 ? 3.598 -7.899 3.378 1.00 78.88 90 GLY A N 1
ATOM 636 C CA . GLY A 1 90 ? 3.922 -7.937 4.803 1.00 78.88 90 GLY A CA 1
ATOM 637 C C . GLY A 1 90 ? 5.263 -8.606 5.128 1.00 78.88 90 GLY A C 1
ATOM 638 O O . GLY A 1 90 ? 5.815 -8.333 6.190 1.00 78.88 90 GLY A O 1
ATOM 639 N N . SER A 1 91 ? 5.809 -9.422 4.221 1.00 84.62 91 SER A N 1
ATOM 640 C CA . SER A 1 91 ? 7.095 -10.112 4.394 1.00 84.62 91 SER A CA 1
ATOM 641 C C . SER A 1 91 ? 8.293 -9.342 3.832 1.00 84.62 91 SER A C 1
ATOM 643 O O . SER A 1 91 ? 9.435 -9.693 4.121 1.00 84.62 91 SER A O 1
ATOM 645 N N . LEU A 1 92 ? 8.051 -8.280 3.051 1.00 85.06 92 LEU A N 1
ATOM 646 C CA . LEU A 1 92 ? 9.122 -7.507 2.429 1.00 85.06 92 LEU A CA 1
ATOM 647 C C . LEU A 1 92 ? 9.937 -6.759 3.497 1.00 85.06 92 LEU A C 1
ATOM 649 O O . LEU A 1 92 ? 9.356 -5.963 4.252 1.00 85.06 92 LEU A O 1
ATOM 653 N N . PRO A 1 93 ? 11.267 -6.970 3.559 1.00 86.06 93 PRO A N 1
ATOM 654 C CA . PRO A 1 93 ? 12.129 -6.213 4.451 1.00 86.06 93 PRO A CA 1
ATOM 655 C C . PRO A 1 93 ? 12.200 -4.753 4.003 1.00 86.06 93 PRO A C 1
ATOM 657 O O . PRO A 1 93 ? 12.324 -4.464 2.812 1.00 86.06 93 PRO A O 1
ATOM 660 N N . SER A 1 94 ? 12.178 -3.831 4.965 1.00 86.44 94 SER A N 1
ATOM 661 C CA . SER A 1 94 ? 12.478 -2.424 4.691 1.00 86.44 94 SER A CA 1
ATOM 662 C C . SER A 1 94 ? 13.895 -2.288 4.121 1.00 86.44 94 SER A C 1
ATOM 664 O O . SER A 1 94 ? 14.823 -2.956 4.582 1.00 86.44 94 SER A O 1
ATOM 666 N N . GLY A 1 95 ? 14.059 -1.460 3.088 1.00 83.88 95 GLY A N 1
ATOM 667 C CA . GLY A 1 95 ? 15.330 -1.254 2.393 1.00 83.88 95 GLY A CA 1
ATOM 668 C C . GLY A 1 95 ? 15.729 -2.364 1.415 1.00 83.88 95 GLY A C 1
ATOM 669 O O . GLY A 1 95 ? 16.784 -2.262 0.791 1.00 83.88 95 GLY A O 1
ATOM 670 N N . ALA A 1 96 ? 14.918 -3.414 1.247 1.00 84.81 96 ALA A N 1
ATOM 671 C CA . ALA A 1 96 ? 15.196 -4.450 0.258 1.00 84.81 96 ALA A CA 1
ATOM 672 C C . ALA A 1 96 ? 15.155 -3.878 -1.168 1.00 84.81 96 ALA A C 1
ATOM 674 O O . ALA A 1 96 ? 14.277 -3.077 -1.496 1.00 84.81 96 ALA A O 1
ATOM 675 N N . GLN A 1 97 ? 16.078 -4.314 -2.030 1.00 83.62 97 GLN A N 1
ATOM 676 C CA . GLN A 1 97 ? 15.957 -4.073 -3.467 1.00 83.62 97 GLN A CA 1
ATOM 677 C C . GLN A 1 97 ? 15.009 -5.093 -4.083 1.00 83.62 97 GLN A C 1
ATOM 679 O O . GLN A 1 97 ? 15.165 -6.299 -3.889 1.00 83.62 97 GLN A O 1
ATOM 684 N N . VAL A 1 98 ? 14.061 -4.599 -4.868 1.00 78.88 98 VAL A N 1
ATOM 685 C CA . VAL A 1 98 ? 13.100 -5.413 -5.604 1.00 78.88 98 VAL A CA 1
ATOM 686 C C . VAL A 1 98 ? 13.153 -5.004 -7.071 1.00 78.88 98 VAL A C 1
ATOM 688 O O . VAL A 1 98 ? 13.316 -3.827 -7.397 1.00 78.88 98 VAL A O 1
ATOM 691 N N . ARG A 1 99 ? 13.045 -5.991 -7.961 1.00 77.94 99 ARG A N 1
ATOM 692 C CA . ARG A 1 99 ? 12.837 -5.779 -9.394 1.00 77.94 99 ARG A CA 1
ATOM 693 C C . ARG A 1 99 ? 11.435 -6.251 -9.737 1.00 77.94 99 ARG A C 1
ATOM 695 O O . ARG A 1 99 ? 11.081 -7.378 -9.391 1.00 77.94 99 ARG A O 1
ATOM 702 N N . VAL A 1 100 ? 10.677 -5.370 -10.372 1.00 69.62 100 VAL A N 1
ATOM 703 C CA . VAL A 1 100 ? 9.337 -5.623 -10.913 1.00 69.62 100 VAL A CA 1
ATOM 704 C C . VAL A 1 100 ? 9.347 -5.426 -12.414 1.00 69.62 100 VAL A C 1
ATOM 706 O O . VAL A 1 100 ? 10.123 -4.555 -12.877 1.00 69.62 100 VAL A O 1
#